Protein AF-A0A9P5CD11-F1 (afdb_monomer_lite)

Foldseek 3Di:
DDDDFDWDKDKDFQPQQHDVLLVVLVVQVVVLVVVCVVQVKDWDWDADPPRGMIMIPTIGRRPLVDPVSNCVSCVVSVVSVVVRPPDD

Organism: NCBI:txid1567552

Radius of gyration: 13.64 Å; chains: 1; bounding box: 42×21×32 Å

Sequence (88 aa):
MPGIVDGSSFTFNDTEAGDDAFWDAIGAFHALLPGFVDSGSSVLYTCTLALTEFALAPIAMPDAKNLAGTTALMKPFLDNLARIDFQH

pLDDT: mean 70.19, std 13.85, range [31.42, 93.12]

Structure (mmCIF, N/CA/C/O backbone):
data_AF-A0A9P5CD11-F1
#
_entry.id   AF-A0A9P5CD11-F1
#
loop_
_atom_site.group_PDB
_atom_site.id
_atom_site.type_symbol
_atom_site.label_atom_id
_atom_site.label_alt_id
_atom_site.label_comp_id
_atom_site.label_asym_id
_atom_site.label_entity_id
_atom_site.label_seq_id
_atom_site.pdbx_PDB_ins_code
_atom_site.Cartn_x
_atom_site.Cartn_y
_atom_site.Cartn_z
_atom_site.occupancy
_atom_site.B_iso_or_equiv
_atom_site.auth_seq_id
_atom_site.auth_comp_id
_atom_site.auth_asym_id
_atom_site.auth_atom_id
_atom_site.pdbx_PDB_model_num
ATOM 1 N N . MET A 1 1 ? 24.411 4.399 -7.485 1.00 31.42 1 MET A N 1
ATOM 2 C CA . MET A 1 1 ? 24.504 5.543 -6.550 1.00 31.42 1 MET A CA 1
ATOM 3 C C . MET A 1 1 ? 23.178 5.628 -5.810 1.00 31.42 1 MET A C 1
ATOM 5 O O . MET A 1 1 ? 22.176 5.407 -6.481 1.00 31.42 1 MET A O 1
ATOM 9 N N . PRO A 1 2 ? 23.130 5.885 -4.492 1.00 34.41 2 PRO A N 1
ATOM 10 C CA . PRO A 1 2 ? 21.859 6.184 -3.839 1.00 34.41 2 PRO A CA 1
ATOM 11 C C . PRO A 1 2 ? 21.321 7.515 -4.387 1.00 34.41 2 PRO A C 1
ATOM 13 O O . PRO A 1 2 ? 22.064 8.492 -4.475 1.00 34.41 2 PRO A O 1
ATOM 16 N N . GLY A 1 3 ? 20.063 7.520 -4.821 1.00 45.59 3 GLY A N 1
ATOM 17 C CA . GLY A 1 3 ? 19.361 8.672 -5.387 1.00 45.59 3 GLY A CA 1
ATOM 18 C C . GLY A 1 3 ? 17.990 8.830 -4.734 1.00 45.59 3 GLY A C 1
ATOM 19 O O . GLY A 1 3 ? 17.491 7.891 -4.116 1.00 45.59 3 GLY A O 1
ATOM 20 N N . ILE A 1 4 ? 17.406 10.023 -4.841 1.00 47.78 4 ILE A N 1
ATOM 21 C CA . ILE A 1 4 ? 16.052 10.296 -4.348 1.00 47.78 4 ILE A CA 1
ATOM 22 C C . ILE A 1 4 ? 15.064 9.542 -5.245 1.00 47.78 4 ILE A C 1
ATOM 24 O O . ILE A 1 4 ? 15.113 9.682 -6.466 1.00 47.78 4 ILE A O 1
ATOM 28 N N . VAL A 1 5 ? 14.204 8.731 -4.633 1.00 55.59 5 VAL A N 1
ATOM 29 C CA . VAL A 1 5 ? 13.119 8.000 -5.296 1.00 55.59 5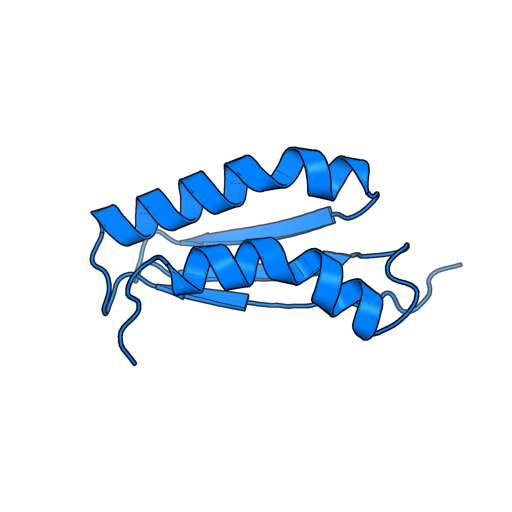 VAL A CA 1
ATOM 30 C C . VAL A 1 5 ? 11.808 8.635 -4.846 1.00 55.59 5 VAL A C 1
ATOM 32 O O . VAL A 1 5 ? 11.618 8.842 -3.647 1.00 55.59 5 VAL A O 1
ATOM 35 N N . ASP A 1 6 ? 10.931 8.965 -5.796 1.00 53.91 6 ASP A N 1
ATOM 36 C CA . ASP A 1 6 ? 9.583 9.445 -5.486 1.00 53.91 6 ASP A CA 1
ATOM 37 C C . ASP A 1 6 ? 8.805 8.358 -4.728 1.00 53.91 6 ASP A C 1
ATOM 39 O O . ASP A 1 6 ? 8.874 7.170 -5.060 1.00 53.91 6 ASP A O 1
ATOM 43 N N . GLY A 1 7 ? 8.058 8.774 -3.706 1.00 60.34 7 GLY A N 1
ATOM 44 C CA . GLY A 1 7 ? 7.279 7.883 -2.857 1.00 60.34 7 GLY A CA 1
ATOM 45 C C . GLY A 1 7 ? 5.997 8.539 -2.364 1.00 60.34 7 GLY A C 1
ATOM 46 O O . GLY A 1 7 ? 5.867 9.762 -2.338 1.00 60.34 7 GLY A O 1
ATOM 47 N N . SER A 1 8 ? 5.036 7.705 -1.983 1.00 64.25 8 SER A N 1
ATOM 48 C CA . SER A 1 8 ? 3.776 8.118 -1.370 1.00 64.25 8 SER A CA 1
ATOM 49 C C . SER A 1 8 ? 3.547 7.310 -0.093 1.00 64.25 8 SER A C 1
ATOM 51 O O . SER A 1 8 ? 4.056 6.193 0.040 1.00 64.25 8 SER A O 1
ATOM 53 N N . SER A 1 9 ? 2.808 7.897 0.844 1.00 63.75 9 SER A N 1
ATOM 54 C CA . SER A 1 9 ? 2.310 7.258 2.059 1.00 63.75 9 SER A CA 1
ATOM 55 C C . SER A 1 9 ? 0.806 7.480 2.139 1.00 63.75 9 SER A C 1
ATOM 57 O O . SER A 1 9 ? 0.334 8.586 1.865 1.00 63.75 9 SER A O 1
ATOM 59 N N . PHE A 1 10 ? 0.067 6.455 2.542 1.00 67.31 10 PHE A N 1
ATOM 60 C CA . PHE A 1 10 ? -1.358 6.552 2.831 1.00 67.31 10 PHE A CA 1
ATOM 61 C C . PHE A 1 10 ? -1.688 5.708 4.061 1.00 67.31 10 PHE A C 1
ATOM 63 O O . PHE A 1 10 ? -1.033 4.693 4.310 1.00 67.31 10 PHE A O 1
ATOM 70 N N . THR A 1 11 ? -2.707 6.144 4.795 1.00 71.94 11 THR A N 1
ATOM 71 C CA . THR A 1 11 ? -3.179 5.519 6.024 1.00 71.94 11 THR A CA 1
ATOM 72 C C . THR A 1 11 ? -4.703 5.429 6.004 1.00 71.94 11 THR A C 1
ATOM 74 O O . THR A 1 11 ? -5.355 6.401 5.629 1.00 71.94 11 THR A O 1
ATOM 77 N N . PHE A 1 12 ? -5.269 4.305 6.448 1.00 75.12 12 PHE A N 1
ATOM 78 C CA . PHE A 1 12 ? -6.706 4.162 6.727 1.00 75.12 12 PHE A CA 1
ATOM 79 C C . PHE A 1 12 ? -6.957 3.392 8.026 1.00 75.12 12 PHE A C 1
ATOM 81 O O . PHE A 1 12 ? -6.064 2.678 8.491 1.00 75.12 12 PHE A O 1
ATOM 88 N N . ASN A 1 13 ? -8.161 3.546 8.599 1.00 77.44 13 ASN A N 1
ATOM 89 C CA . ASN A 1 13 ? -8.581 2.823 9.799 1.00 77.44 13 ASN A CA 1
ATOM 90 C C . ASN A 1 13 ? -10.049 2.365 9.808 1.00 77.44 13 ASN A C 1
ATOM 92 O O . ASN A 1 13 ? -10.790 2.661 8.873 1.00 77.44 13 ASN A O 1
ATOM 96 N N . ASP A 1 14 ? -10.449 1.606 10.838 1.00 77.75 14 ASP A N 1
ATOM 97 C CA . ASP A 1 14 ? -11.806 1.040 10.974 1.00 77.75 14 ASP A CA 1
ATOM 98 C C . ASP A 1 14 ? -12.827 1.965 11.658 1.00 77.75 14 ASP A C 1
ATOM 100 O O . ASP A 1 14 ? -13.997 1.597 11.750 1.00 77.75 14 ASP A O 1
ATOM 104 N N . THR A 1 15 ? -12.414 3.148 12.129 1.00 77.19 15 THR A N 1
ATOM 105 C CA . THR A 1 15 ? -13.230 4.001 13.016 1.00 77.19 15 THR A CA 1
ATOM 106 C C . THR A 1 15 ? -14.577 4.365 12.387 1.00 77.19 15 THR A C 1
ATOM 108 O O . THR A 1 15 ? -15.581 4.469 13.090 1.00 77.19 15 THR A O 1
ATOM 111 N N . GLU A 1 16 ? -14.598 4.538 11.065 1.00 72.50 16 GLU A N 1
ATOM 112 C CA . GLU A 1 16 ? -15.784 4.913 10.284 1.00 72.50 16 GLU A CA 1
ATOM 113 C C . GLU A 1 16 ? -16.383 3.730 9.511 1.00 72.50 16 GLU A C 1
ATOM 115 O O . GLU A 1 16 ? -17.603 3.589 9.450 1.00 72.50 16 GLU A O 1
ATOM 120 N N . ALA A 1 17 ? -15.541 2.860 8.943 1.00 72.31 17 ALA A N 1
ATOM 121 C CA . ALA A 1 17 ? -15.978 1.791 8.041 1.00 72.31 17 ALA A CA 1
ATOM 122 C C . ALA A 1 17 ? -16.316 0.464 8.754 1.00 72.31 17 ALA A C 1
ATOM 124 O O . ALA A 1 17 ? -17.013 -0.382 8.191 1.00 72.31 17 ALA A O 1
ATOM 125 N N . GLY A 1 18 ? -15.861 0.278 9.997 1.00 79.50 18 GLY A N 1
ATOM 126 C CA . GLY A 1 18 ? -15.998 -0.969 10.750 1.00 79.50 18 GLY A CA 1
ATOM 127 C C . GLY A 1 18 ? -14.992 -2.059 10.348 1.00 79.50 18 GLY A C 1
ATOM 128 O O . GLY A 1 18 ? -14.342 -1.986 9.305 1.00 79.50 18 GLY A O 1
ATOM 129 N N . ASP A 1 19 ? -14.871 -3.082 11.201 1.00 80.62 19 ASP A N 1
ATOM 130 C CA . ASP A 1 19 ? -13.845 -4.139 11.117 1.00 80.62 19 ASP A CA 1
ATOM 131 C C . ASP A 1 19 ? -13.898 -4.925 9.792 1.00 80.62 19 ASP A C 1
ATOM 133 O O . ASP A 1 19 ? -12.875 -5.096 9.132 1.00 80.62 19 ASP A O 1
ATOM 137 N N . ASP A 1 20 ? -15.091 -5.326 9.336 1.00 85.44 20 ASP A N 1
ATOM 138 C CA . ASP A 1 20 ? -15.249 -6.080 8.082 1.00 85.44 20 ASP A CA 1
ATOM 139 C C . ASP A 1 20 ? -14.752 -5.276 6.866 1.00 85.44 20 ASP A C 1
ATOM 141 O O . ASP A 1 20 ? -13.969 -5.775 6.056 1.00 85.44 20 ASP A O 1
ATOM 145 N N . ALA A 1 21 ? -15.142 -4.001 6.761 1.00 82.69 21 ALA A N 1
ATOM 146 C CA . ALA A 1 21 ? -14.724 -3.136 5.659 1.00 82.69 21 ALA A CA 1
ATOM 147 C C . ALA A 1 21 ? -13.222 -2.809 5.714 1.00 82.69 21 ALA A C 1
ATOM 149 O O . ALA A 1 21 ? -12.570 -2.682 4.674 1.00 82.69 21 ALA A O 1
ATOM 150 N N . PHE A 1 22 ? -12.658 -2.706 6.920 1.00 83.06 22 PHE A N 1
ATOM 151 C CA . PHE A 1 22 ? -11.225 -2.539 7.130 1.00 83.06 22 PHE A CA 1
ATOM 152 C C . PHE A 1 22 ? -10.430 -3.747 6.608 1.00 83.06 22 PHE A C 1
ATOM 154 O O . PHE A 1 22 ? -9.470 -3.577 5.848 1.00 83.06 22 PHE A O 1
ATOM 161 N N . TRP A 1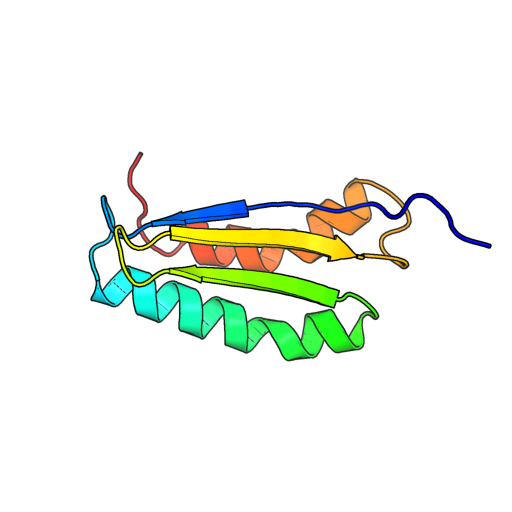 23 ? -10.848 -4.972 6.942 1.00 85.25 23 TRP A N 1
ATOM 162 C CA . TRP A 1 23 ? -10.185 -6.185 6.450 1.00 85.25 23 TRP A CA 1
ATOM 163 C C . TRP A 1 23 ? -10.398 -6.414 4.951 1.00 85.25 23 TRP A C 1
ATOM 165 O O . TRP A 1 23 ? -9.458 -6.838 4.268 1.00 85.25 23 TRP A O 1
ATOM 175 N N . ASP A 1 24 ? -11.567 -6.061 4.413 1.00 86.88 24 ASP A N 1
ATOM 176 C CA . ASP A 1 24 ? -11.824 -6.079 2.970 1.00 86.88 24 ASP A CA 1
ATOM 177 C C . ASP A 1 24 ? -10.896 -5.109 2.220 1.00 86.88 24 ASP A C 1
ATOM 179 O O . ASP A 1 24 ? -10.317 -5.475 1.190 1.00 86.88 24 ASP A O 1
ATOM 183 N N . ALA A 1 25 ? -10.668 -3.904 2.758 1.00 83.56 25 ALA A N 1
ATOM 184 C CA . ALA A 1 25 ? -9.730 -2.932 2.195 1.00 83.56 25 ALA A CA 1
ATOM 185 C C . ALA A 1 25 ? -8.293 -3.470 2.155 1.00 83.56 25 ALA A C 1
ATOM 187 O O . ALA A 1 25 ? -7.608 -3.343 1.135 1.00 83.56 25 ALA A O 1
ATOM 188 N N . ILE A 1 26 ? -7.843 -4.123 3.233 1.00 86.69 26 ILE A N 1
ATOM 189 C CA . ILE A 1 26 ? -6.524 -4.772 3.291 1.00 86.69 26 ILE A CA 1
ATOM 190 C C . ILE A 1 26 ? -6.428 -5.903 2.259 1.00 86.69 26 ILE A C 1
ATOM 192 O O . ILE A 1 26 ? -5.430 -6.007 1.539 1.00 86.69 26 ILE A O 1
ATOM 196 N N . GLY A 1 27 ? -7.459 -6.743 2.150 1.00 89.56 27 GLY A 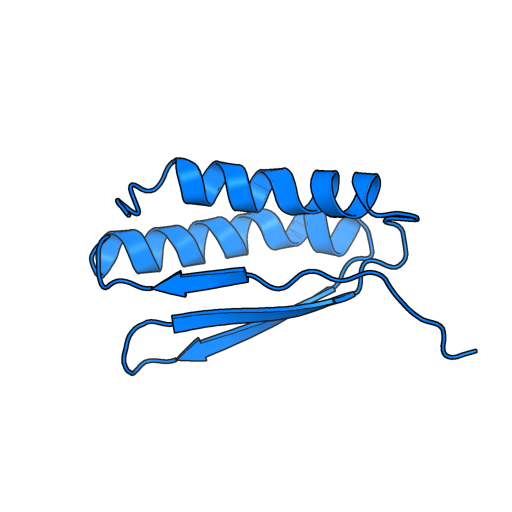N 1
ATOM 197 C CA . GLY A 1 27 ? -7.512 -7.814 1.155 1.00 89.56 27 GLY A CA 1
ATOM 198 C C . GLY A 1 27 ? -7.407 -7.274 -0.272 1.00 89.56 27 GLY A C 1
ATOM 199 O O . GLY A 1 27 ? -6.639 -7.787 -1.092 1.00 89.56 27 GLY A O 1
ATOM 200 N N . ALA A 1 28 ? -8.118 -6.186 -0.554 1.00 87.19 28 ALA A N 1
ATOM 201 C CA . ALA A 1 28 ? -8.125 -5.566 -1.865 1.00 87.19 28 ALA A CA 1
ATOM 202 C C . ALA A 1 28 ? -6.815 -4.807 -2.172 1.00 87.19 28 ALA A C 1
ATOM 204 O O . ALA A 1 28 ? -6.358 -4.823 -3.315 1.00 87.19 28 ALA A O 1
ATOM 205 N N . PHE A 1 29 ? -6.153 -4.225 -1.164 1.00 87.12 29 PHE A N 1
ATOM 206 C CA . PHE A 1 29 ? -4.780 -3.722 -1.278 1.00 87.12 29 PHE A CA 1
ATOM 207 C C . PHE A 1 29 ? -3.805 -4.845 -1.669 1.00 87.12 29 PHE A C 1
ATOM 209 O O . PHE A 1 29 ? -3.065 -4.704 -2.644 1.00 87.12 29 PHE A O 1
ATOM 216 N N . HIS A 1 30 ? -3.841 -5.991 -0.976 1.00 90.00 30 HIS A N 1
ATOM 217 C CA . HIS A 1 30 ? -2.969 -7.129 -1.287 1.00 90.00 30 HIS A CA 1
ATOM 218 C C . HIS A 1 30 ? -3.199 -7.692 -2.697 1.00 90.00 30 HIS A C 1
ATOM 220 O O . HIS A 1 30 ? -2.240 -8.080 -3.363 1.00 90.00 30 HIS A O 1
ATOM 226 N N . ALA A 1 31 ? -4.443 -7.694 -3.187 1.00 93.12 31 ALA A N 1
ATOM 227 C CA . ALA A 1 31 ? -4.770 -8.153 -4.538 1.00 93.12 31 ALA A CA 1
ATOM 228 C C . ALA A 1 31 ? -4.135 -7.294 -5.651 1.00 93.12 31 ALA A C 1
ATOM 230 O O . ALA A 1 31 ? -3.932 -7.782 -6.762 1.00 93.12 31 ALA A O 1
ATOM 231 N N . LEU A 1 32 ? -3.797 -6.033 -5.359 1.00 88.31 32 LEU A N 1
ATOM 232 C CA . LEU A 1 32 ? -3.151 -5.110 -6.297 1.00 88.31 32 LEU A CA 1
ATOM 233 C C . LEU A 1 32 ? -1.613 -5.189 -6.263 1.00 88.31 32 LEU A C 1
ATOM 235 O O . LEU A 1 32 ? -0.959 -4.695 -7.183 1.00 88.31 32 LEU A O 1
ATOM 239 N N . LEU A 1 33 ? -1.024 -5.835 -5.248 1.00 88.12 33 LEU A N 1
ATOM 240 C CA . LEU A 1 33 ? 0.432 -5.933 -5.096 1.00 88.12 33 LEU A CA 1
ATOM 241 C C . LEU A 1 33 ? 1.159 -6.612 -6.266 1.00 88.12 33 LEU A C 1
ATOM 243 O O . LEU A 1 33 ? 2.231 -6.118 -6.612 1.00 88.12 33 LEU A O 1
ATOM 247 N N . PRO A 1 34 ? 0.644 -7.682 -6.909 1.00 92.38 34 PRO A N 1
ATOM 248 C CA . PRO A 1 34 ? 1.361 -8.322 -8.012 1.00 92.38 34 PRO A CA 1
ATOM 249 C C . PRO A 1 34 ? 1.696 -7.349 -9.151 1.00 92.38 34 PRO A C 1
ATOM 251 O O . PRO A 1 34 ? 2.863 -7.193 -9.493 1.00 92.38 34 PRO A O 1
ATOM 254 N N . GLY A 1 35 ? 0.707 -6.601 -9.657 1.00 86.69 35 GLY A N 1
ATOM 255 C CA . GLY A 1 35 ? 0.931 -5.636 -10.743 1.00 86.69 35 GLY A CA 1
ATOM 256 C C . GLY A 1 35 ? 1.840 -4.466 -10.348 1.00 86.69 35 GLY A C 1
ATOM 257 O O . GLY A 1 35 ? 2.555 -3.923 -11.185 1.00 86.69 35 GLY A O 1
ATOM 258 N N . PHE A 1 36 ? 1.839 -4.102 -9.067 1.00 82.31 36 PHE A N 1
ATOM 259 C CA . PHE A 1 36 ? 2.697 -3.060 -8.514 1.00 82.31 36 PHE A CA 1
ATOM 260 C C . PHE A 1 36 ? 4.163 -3.498 -8.376 1.00 82.31 36 PHE A C 1
ATOM 262 O O . PHE A 1 36 ? 5.084 -2.732 -8.660 1.00 82.31 36 PHE A O 1
ATOM 269 N N . VAL A 1 37 ? 4.395 -4.747 -7.969 1.00 86.62 37 VAL A N 1
ATOM 270 C CA . VAL A 1 37 ? 5.741 -5.334 -7.912 1.00 86.62 37 VAL A CA 1
ATOM 271 C C . VAL A 1 37 ? 6.280 -5.578 -9.320 1.00 86.62 37 VAL A C 1
AT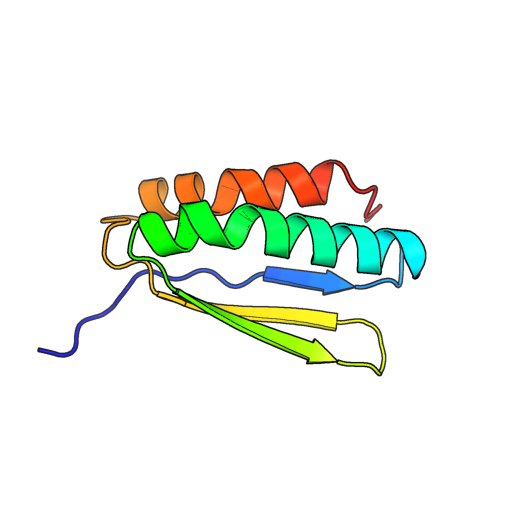OM 273 O O . VAL A 1 37 ? 7.442 -5.274 -9.591 1.00 86.62 37 VAL A O 1
ATOM 276 N N . ASP A 1 38 ? 5.430 -6.037 -10.239 1.00 87.25 38 ASP A N 1
ATOM 277 C CA . ASP A 1 38 ? 5.788 -6.235 -11.647 1.00 87.25 38 ASP A CA 1
ATOM 278 C C . ASP A 1 38 ? 6.189 -4.921 -12.339 1.00 87.25 38 ASP A C 1
ATOM 280 O O . ASP A 1 38 ? 7.001 -4.933 -13.266 1.00 87.25 38 ASP A O 1
ATOM 284 N N . SER A 1 39 ? 5.690 -3.770 -11.866 1.00 79.69 39 SER A N 1
ATOM 285 C CA . SER A 1 39 ? 6.124 -2.446 -12.329 1.00 79.69 39 SER A CA 1
ATOM 286 C C . SER A 1 39 ? 7.425 -1.955 -11.679 1.00 79.69 39 SER A C 1
ATOM 288 O O . SER A 1 39 ? 7.723 -0.763 -11.739 1.00 79.69 39 SER A O 1
ATOM 290 N N . GLY A 1 40 ? 8.168 -2.827 -10.990 1.00 78.38 40 GLY A N 1
ATOM 291 C CA . GLY A 1 40 ? 9.435 -2.494 -10.333 1.00 78.38 40 GLY A CA 1
ATOM 292 C C . GLY A 1 40 ? 9.289 -1.671 -9.051 1.00 78.38 40 GLY A C 1
ATOM 293 O O . GLY A 1 40 ? 10.287 -1.169 -8.533 1.00 78.38 40 GLY A O 1
ATOM 294 N N . SER A 1 41 ? 8.064 -1.508 -8.539 1.00 80.94 41 SER A N 1
ATOM 295 C CA . SER A 1 41 ? 7.800 -0.763 -7.306 1.00 80.94 41 SER A CA 1
ATOM 296 C C . SER A 1 41 ? 7.781 -1.687 -6.091 1.00 80.94 41 SER A C 1
ATOM 298 O O . SER A 1 41 ? 7.495 -2.878 -6.182 1.00 80.94 41 SER A O 1
ATOM 300 N N . SER A 1 42 ? 8.090 -1.139 -4.921 1.00 81.56 42 SER A N 1
ATOM 301 C CA . SER A 1 42 ? 8.041 -1.882 -3.660 1.00 81.56 42 SER A CA 1
ATOM 302 C C . SER A 1 42 ? 7.350 -1.062 -2.592 1.00 81.56 42 SER A C 1
ATOM 304 O O . SER A 1 42 ? 7.539 0.153 -2.533 1.00 81.56 42 SER A O 1
ATOM 306 N N . VAL A 1 43 ? 6.598 -1.729 -1.723 1.00 79.94 43 VAL A N 1
ATOM 307 C CA . VAL A 1 43 ? 5.880 -1.092 -0.626 1.00 79.94 43 VAL A CA 1
ATOM 308 C C . VAL A 1 43 ? 6.204 -1.779 0.689 1.00 79.94 43 VAL A C 1
ATOM 310 O O . VAL A 1 43 ? 6.196 -3.004 0.784 1.00 79.94 43 VAL A O 1
ATOM 313 N N . LEU A 1 44 ? 6.495 -0.969 1.698 1.00 79.81 44 LEU A N 1
ATOM 314 C CA . LEU A 1 44 ? 6.569 -1.390 3.085 1.00 79.81 44 LEU A CA 1
ATOM 315 C C . LEU A 1 44 ? 5.322 -0.847 3.796 1.00 79.81 44 LEU A C 1
ATOM 317 O O . LEU A 1 44 ? 4.915 0.294 3.576 1.00 79.81 44 LEU A O 1
ATOM 321 N N . TYR A 1 45 ? 4.676 -1.692 4.592 1.00 78.31 45 TYR A N 1
ATOM 322 C CA . TYR A 1 45 ? 3.475 -1.331 5.335 1.00 78.31 45 TYR A CA 1
ATOM 323 C C . TYR A 1 45 ? 3.469 -1.980 6.711 1.00 78.31 45 TYR A C 1
ATOM 325 O O . TYR A 1 45 ? 4.066 -3.037 6.928 1.00 78.31 45 TYR A O 1
ATOM 333 N N . THR A 1 46 ? 2.774 -1.333 7.637 1.00 77.88 46 THR A N 1
ATOM 334 C CA . THR A 1 46 ? 2.523 -1.836 8.984 1.00 77.88 46 THR A CA 1
ATOM 335 C C . THR A 1 46 ? 1.029 -2.028 9.176 1.00 77.88 46 THR A C 1
ATOM 337 O O . THR A 1 46 ? 0.253 -1.106 8.941 1.00 77.88 46 THR A O 1
ATOM 340 N N . CYS A 1 47 ? 0.645 -3.219 9.629 1.00 70.50 47 CYS A N 1
ATOM 341 C CA . CYS A 1 47 ? -0.715 -3.548 10.037 1.00 70.50 47 CYS A CA 1
ATOM 342 C C . CYS A 1 47 ? -0.710 -3.718 11.560 1.00 70.50 47 CYS A C 1
ATOM 344 O O . CYS A 1 47 ? -0.103 -4.666 12.065 1.00 70.50 47 CYS A O 1
ATOM 346 N N . THR A 1 48 ? -1.317 -2.789 12.299 1.00 62.66 48 THR A N 1
ATOM 347 C CA . THR A 1 48 ? -1.381 -2.856 13.766 1.00 62.66 48 THR A CA 1
ATOM 348 C C . THR A 1 48 ? -2.735 -3.401 14.224 1.00 62.66 48 THR A C 1
ATOM 350 O O . THR A 1 48 ? -3.773 -3.121 13.636 1.00 62.66 48 THR A O 1
ATOM 353 N N . LEU A 1 49 ? -2.725 -4.217 15.284 1.00 56.41 49 LEU A N 1
ATOM 354 C CA . LEU A 1 49 ? -3.935 -4.819 15.871 1.00 56.41 49 LEU A CA 1
ATOM 355 C C . LEU A 1 49 ? -4.623 -3.914 16.913 1.00 56.41 49 LEU A C 1
ATOM 357 O O . LEU A 1 49 ? -5.635 -4.304 17.485 1.00 56.41 49 LEU A O 1
ATOM 361 N N . ALA A 1 50 ? -4.069 -2.736 17.211 1.00 46.59 50 ALA A N 1
ATOM 362 C CA . ALA A 1 50 ? -4.615 -1.798 18.189 1.00 46.59 50 ALA A CA 1
ATOM 363 C C . ALA A 1 50 ? -4.943 -0.482 17.478 1.00 46.59 50 ALA A C 1
ATOM 365 O O . ALA A 1 50 ? -4.026 0.169 16.984 1.00 46.59 50 ALA A O 1
ATOM 366 N N . LEU A 1 51 ? -6.236 -0.132 17.430 1.00 51.53 51 LEU A N 1
ATOM 367 C CA . LEU A 1 51 ? -6.787 0.974 16.632 1.00 51.53 51 LEU A CA 1
ATOM 368 C C . LEU A 1 51 ? -6.390 0.867 15.151 1.00 51.53 51 LEU A C 1
ATOM 370 O O . LEU A 1 51 ? -5.802 1.801 14.625 1.00 51.53 51 LEU A O 1
ATOM 374 N N . THR A 1 52 ? -6.645 -0.313 14.559 1.00 57.25 52 THR A N 1
ATOM 375 C CA . THR A 1 52 ? -6.861 -0.577 13.113 1.00 57.25 52 THR A CA 1
ATOM 376 C C . THR A 1 52 ? -6.206 0.399 12.142 1.00 57.25 52 THR A C 1
ATOM 378 O O . TH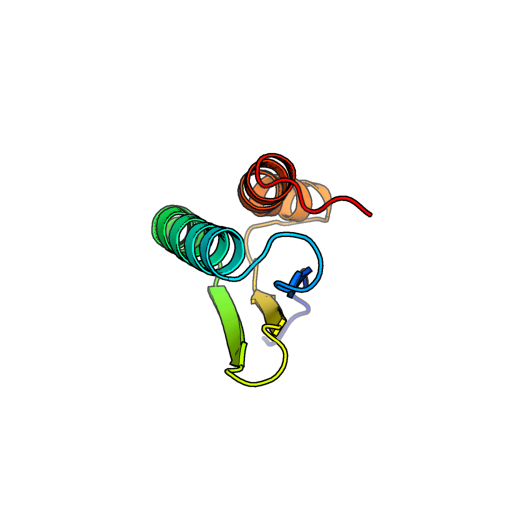R A 1 52 ? -6.841 0.879 11.225 1.00 57.25 52 THR A O 1
ATOM 381 N N . GLU A 1 53 ? -4.928 0.720 12.289 1.00 57.78 53 GLU A N 1
ATOM 382 C CA . GLU A 1 53 ? -4.267 1.646 11.378 1.00 57.78 53 GLU A CA 1
ATOM 383 C C . GLU A 1 53 ? -3.443 0.822 10.394 1.00 57.78 53 GLU A C 1
ATOM 385 O O . GLU A 1 53 ? -2.509 0.107 10.773 1.00 57.78 53 GLU A O 1
ATOM 390 N N . PHE A 1 54 ? -3.797 0.903 9.114 1.00 56.66 54 PHE A N 1
ATOM 391 C CA . PHE A 1 54 ? -2.965 0.376 8.044 1.00 56.66 54 PHE A CA 1
ATOM 392 C C . PHE A 1 54 ? -2.187 1.532 7.432 1.00 56.66 54 PHE A C 1
ATOM 394 O O . PHE A 1 54 ? -2.751 2.345 6.702 1.00 56.66 54 PHE A O 1
ATOM 401 N N . ALA A 1 55 ? -0.894 1.610 7.745 1.00 61.22 55 ALA A N 1
ATOM 402 C CA . ALA A 1 55 ? -0.016 2.679 7.284 1.00 61.22 55 ALA A CA 1
ATOM 403 C C . ALA A 1 55 ? 1.003 2.148 6.268 1.00 61.22 55 ALA A C 1
ATOM 405 O O . ALA A 1 55 ? 1.724 1.178 6.520 1.00 61.22 55 ALA A O 1
ATOM 406 N N . LEU A 1 56 ? 1.073 2.813 5.116 1.00 58.53 56 LEU A N 1
ATOM 407 C CA . LEU A 1 56 ? 2.032 2.553 4.043 1.00 58.53 56 LEU A CA 1
ATOM 408 C C . LEU A 1 56 ? 3.212 3.520 4.173 1.00 58.53 56 LEU A C 1
ATOM 410 O O . LEU A 1 56 ? 3.027 4.735 4.092 1.00 58.53 56 LEU A O 1
ATOM 414 N N . ALA A 1 57 ? 4.427 3.001 4.339 1.00 57.22 57 ALA A N 1
ATOM 415 C CA . ALA A 1 57 ? 5.634 3.811 4.468 1.00 57.22 57 ALA A CA 1
ATOM 416 C C . ALA A 1 57 ? 6.891 3.051 4.028 1.00 57.22 57 ALA A C 1
ATOM 418 O O . ALA A 1 57 ? 7.142 1.975 4.558 1.00 57.22 57 ALA A O 1
ATOM 419 N N . PRO A 1 58 ? 7.803 3.662 3.253 1.00 55.00 58 PRO A N 1
ATOM 420 C CA . PRO A 1 58 ? 7.606 4.416 2.018 1.00 55.00 58 PRO A CA 1
ATOM 421 C C . PRO A 1 58 ? 7.481 3.473 0.811 1.00 55.00 58 PRO A C 1
ATOM 423 O O . PRO A 1 58 ? 8.061 2.386 0.776 1.00 55.00 58 PRO A O 1
ATOM 426 N N . ILE A 1 59 ? 6.768 3.920 -0.219 1.00 58.91 59 ILE A N 1
ATOM 427 C CA . ILE A 1 59 ? 6.803 3.256 -1.518 1.00 58.91 59 ILE A CA 1
ATOM 428 C C . ILE A 1 59 ? 8.048 3.717 -2.278 1.00 58.91 59 ILE A C 1
ATOM 430 O O . ILE A 1 59 ? 8.216 4.913 -2.500 1.00 58.91 59 ILE A O 1
ATOM 434 N N . ALA A 1 60 ? 8.876 2.781 -2.737 1.00 61.50 60 ALA A N 1
ATOM 435 C CA . ALA A 1 60 ? 9.902 3.078 -3.730 1.00 61.50 60 ALA A CA 1
ATOM 436 C C . ALA A 1 60 ? 9.323 2.841 -5.132 1.00 61.50 60 ALA A C 1
ATOM 438 O O . ALA A 1 60 ? 9.003 1.702 -5.474 1.00 61.50 60 ALA A O 1
ATOM 439 N N . MET A 1 61 ? 9.192 3.908 -5.930 1.00 66.75 61 MET A N 1
ATOM 440 C CA . MET A 1 61 ? 8.739 3.848 -7.328 1.00 66.75 61 MET A CA 1
ATOM 441 C C . MET A 1 61 ? 9.843 4.321 -8.290 1.00 66.75 61 MET A C 1
ATOM 443 O O . MET A 1 61 ? 9.772 5.431 -8.824 1.00 66.75 61 MET A O 1
ATOM 447 N N . PRO A 1 62 ? 10.893 3.516 -8.528 1.00 60.16 62 PRO A N 1
ATOM 448 C CA . PRO A 1 62 ? 12.036 3.937 -9.344 1.00 60.16 62 PRO A CA 1
ATOM 449 C C . PRO A 1 62 ? 11.648 4.313 -10.786 1.00 60.16 62 PRO A C 1
ATOM 451 O O . PRO A 1 62 ? 12.277 5.189 -11.380 1.00 60.16 62 PRO A O 1
ATOM 454 N N . ASP A 1 63 ? 10.575 3.718 -11.317 1.00 65.06 63 ASP A N 1
ATOM 455 C CA . ASP A 1 63 ? 10.117 3.913 -12.697 1.00 65.06 63 ASP A CA 1
ATOM 456 C C . ASP A 1 63 ? 8.978 4.936 -12.858 1.00 65.06 63 ASP A C 1
ATOM 458 O O . ASP A 1 63 ? 8.578 5.231 -13.987 1.00 65.06 63 ASP A O 1
ATOM 462 N N . ALA A 1 64 ? 8.479 5.537 -11.768 1.00 61.53 64 ALA A N 1
ATOM 463 C CA . ALA A 1 64 ? 7.421 6.553 -11.835 1.00 61.53 64 ALA A CA 1
ATOM 464 C C . ALA A 1 64 ? 7.868 7.831 -12.570 1.00 61.53 64 ALA A C 1
ATOM 466 O O . ALA A 1 64 ? 7.034 8.546 -13.122 1.00 61.53 64 ALA A O 1
ATOM 467 N N . LYS A 1 65 ? 9.184 8.096 -12.622 1.00 66.31 65 LYS A N 1
ATOM 468 C CA . LYS A 1 65 ? 9.871 9.225 -13.292 1.00 66.31 65 LYS A CA 1
ATOM 469 C C . LYS A 1 65 ? 9.453 10.644 -12.853 1.00 66.31 65 LYS A C 1
ATOM 471 O O . LYS A 1 65 ? 10.240 11.561 -13.073 1.00 66.31 65 LYS A O 1
ATOM 476 N N . ASN A 1 66 ? 8.251 10.850 -12.306 1.00 66.75 66 ASN A N 1
ATOM 477 C CA . ASN A 1 66 ? 7.704 12.105 -11.782 1.00 66.75 66 ASN A CA 1
ATOM 478 C C . ASN A 1 66 ? 6.393 11.876 -10.987 1.00 66.75 66 ASN A C 1
ATOM 480 O O . ASN A 1 66 ? 5.802 10.795 -11.011 1.00 66.75 66 ASN A O 1
ATOM 484 N N . LEU A 1 67 ? 5.865 12.953 -10.387 1.00 68.69 67 LEU A N 1
ATOM 485 C CA . LEU A 1 67 ? 4.605 12.980 -9.627 1.00 68.69 67 LEU A CA 1
ATOM 486 C C . LEU A 1 67 ? 3.377 12.428 -10.379 1.00 68.69 67 LEU A C 1
ATOM 488 O O . LEU A 1 67 ? 2.492 11.838 -9.755 1.00 68.69 67 LEU A O 1
ATOM 492 N N . ALA A 1 68 ? 3.292 12.608 -11.701 1.00 71.75 68 ALA A N 1
ATOM 493 C CA . ALA A 1 68 ? 2.167 12.099 -12.484 1.00 71.75 68 ALA A CA 1
ATOM 494 C C . ALA A 1 68 ? 2.223 10.568 -12.607 1.00 71.75 68 ALA A C 1
ATOM 496 O O . ALA A 1 68 ? 1.188 9.913 -12.492 1.00 71.75 68 ALA A O 1
ATOM 497 N N . GLY A 1 69 ? 3.421 9.995 -12.766 1.00 69.38 69 GLY A N 1
ATOM 498 C CA . GLY A 1 69 ? 3.622 8.546 -12.724 1.00 69.38 69 GLY A CA 1
ATOM 499 C C . GLY A 1 69 ? 3.318 7.963 -11.346 1.00 69.38 69 GLY A C 1
ATOM 500 O O . GLY A 1 69 ? 2.605 6.967 -11.253 1.00 69.38 69 GLY A O 1
ATOM 501 N N . THR A 1 70 ? 3.744 8.640 -10.275 1.00 70.44 70 THR A N 1
ATOM 502 C CA . THR A 1 70 ? 3.409 8.255 -8.894 1.00 70.44 70 THR A CA 1
ATOM 503 C C . THR A 1 70 ? 1.897 8.258 -8.672 1.00 70.44 70 THR A C 1
ATOM 505 O O . THR A 1 70 ? 1.334 7.285 -8.178 1.00 70.44 70 THR A O 1
ATOM 508 N N . THR A 1 71 ? 1.207 9.318 -9.106 1.00 72.75 71 THR A N 1
ATOM 509 C CA . THR A 1 71 ? -0.259 9.415 -9.017 1.00 72.75 71 THR A CA 1
ATOM 510 C C . THR A 1 71 ? -0.948 8.303 -9.806 1.00 72.75 71 THR A C 1
ATOM 512 O O . THR A 1 71 ? -1.902 7.709 -9.313 1.00 72.75 71 THR A O 1
ATOM 515 N N . ALA A 1 72 ? -0.462 7.984 -11.010 1.00 75.00 72 ALA A N 1
ATOM 516 C CA . ALA A 1 72 ? -1.026 6.920 -11.835 1.00 75.00 72 ALA A CA 1
ATOM 517 C C . ALA A 1 72 ? -0.873 5.532 -11.188 1.00 75.00 72 ALA A C 1
ATOM 519 O O . ALA A 1 72 ? -1.820 4.750 -11.220 1.00 75.00 72 ALA A O 1
ATOM 520 N N . LEU A 1 73 ? 0.276 5.253 -10.562 1.00 73.50 73 LEU A N 1
ATOM 521 C CA . LEU A 1 73 ? 0.527 4.003 -9.834 1.00 73.50 73 LEU A CA 1
ATOM 522 C C . LEU A 1 73 ? -0.303 3.898 -8.547 1.00 73.50 73 LEU A C 1
ATOM 524 O O . LEU A 1 73 ? -0.755 2.810 -8.201 1.00 73.50 73 LEU A O 1
ATOM 528 N N . MET A 1 74 ? -0.548 5.020 -7.861 1.00 75.69 74 MET A N 1
ATOM 529 C CA . MET A 1 74 ? -1.388 5.053 -6.657 1.00 75.69 74 MET A CA 1
ATOM 530 C C . MET A 1 74 ? -2.888 5.022 -6.953 1.00 75.69 74 MET A C 1
ATOM 532 O O . MET A 1 74 ? -3.669 4.609 -6.096 1.00 75.69 74 MET A O 1
ATOM 536 N N . LYS A 1 75 ? -3.312 5.447 -8.149 1.00 78.94 75 LYS A N 1
ATOM 537 C CA . LYS A 1 75 ? -4.729 5.625 -8.483 1.00 78.94 75 LYS A CA 1
ATOM 538 C C . LYS A 1 75 ? -5.591 4.377 -8.231 1.00 78.94 75 LYS A C 1
ATOM 540 O O . LYS A 1 75 ? -6.646 4.547 -7.632 1.00 78.94 75 LYS A O 1
ATOM 545 N N . PRO A 1 76 ? -5.187 3.144 -8.598 1.00 76.94 76 PRO A N 1
ATOM 546 C CA . PRO A 1 76 ? -6.001 1.958 -8.328 1.00 76.94 76 PRO A CA 1
ATOM 547 C C . PRO A 1 76 ? -6.239 1.721 -6.834 1.00 76.94 76 PRO A C 1
ATOM 549 O O . PRO A 1 76 ? -7.329 1.310 -6.450 1.00 76.94 76 PRO A O 1
ATOM 552 N N . PHE A 1 77 ? -5.246 2.016 -5.988 1.00 74.44 77 PHE A N 1
ATOM 553 C CA . PHE A 1 77 ? -5.379 1.909 -4.536 1.00 74.44 77 PHE A CA 1
ATOM 554 C C . PHE A 1 77 ? -6.349 2.966 -3.996 1.00 74.44 77 PHE A C 1
ATOM 556 O O . PHE A 1 77 ? -7.260 2.628 -3.247 1.00 74.44 77 PHE A O 1
ATOM 563 N N . LEU A 1 78 ? -6.203 4.224 -4.430 1.00 76.62 78 LEU A N 1
ATOM 564 C CA . LEU A 1 78 ? -7.071 5.336 -4.021 1.00 76.62 78 LEU A CA 1
ATOM 565 C C . LEU A 1 78 ? -8.520 5.160 -4.500 1.00 76.62 78 LEU A C 1
ATOM 567 O O . LEU A 1 78 ? -9.450 5.406 -3.739 1.00 76.62 78 LEU A O 1
ATOM 571 N N . ASP A 1 79 ? -8.721 4.700 -5.736 1.00 77.00 79 ASP A N 1
ATOM 572 C CA . ASP A 1 79 ? -10.049 4.413 -6.289 1.00 77.00 79 ASP A CA 1
ATOM 573 C C . ASP A 1 79 ? -10.738 3.281 -5.517 1.00 77.00 79 ASP A C 1
ATOM 575 O O . ASP A 1 79 ? -11.951 3.305 -5.328 1.00 77.00 79 ASP A O 1
ATOM 579 N N . ASN A 1 80 ? -9.976 2.273 -5.087 1.00 70.81 80 ASN A N 1
ATOM 580 C CA . ASN A 1 80 ? -10.505 1.160 -4.313 1.00 70.81 80 ASN A CA 1
ATOM 581 C C . ASN A 1 80 ? -10.899 1.600 -2.899 1.00 70.81 80 ASN A C 1
ATOM 583 O O . ASN A 1 80 ? -12.000 1.304 -2.449 1.00 70.81 80 ASN A O 1
ATOM 587 N N . LEU A 1 81 ? -10.051 2.401 -2.251 1.00 67.56 81 LEU A N 1
ATOM 588 C CA . LEU A 1 81 ? -10.372 3.024 -0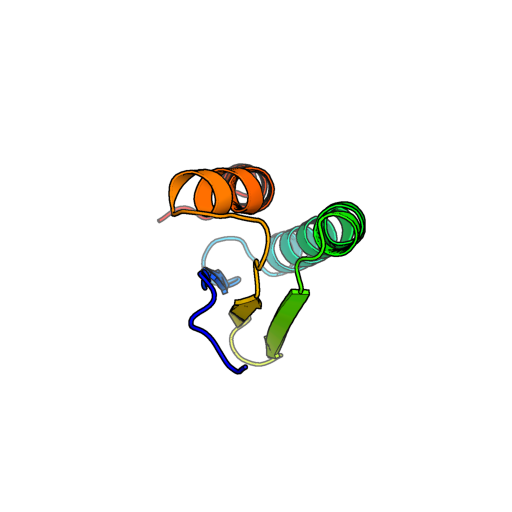.969 1.00 67.56 81 LEU A CA 1
ATOM 589 C C . LEU A 1 81 ? -11.616 3.909 -1.070 1.00 67.56 81 LEU A C 1
ATOM 591 O O . LEU A 1 81 ? -12.465 3.820 -0.207 1.00 67.56 81 LEU A O 1
ATOM 595 N N . ALA A 1 82 ? -11.789 4.685 -2.142 1.00 70.81 82 ALA A N 1
ATOM 596 C CA . ALA A 1 82 ? -12.979 5.519 -2.336 1.00 70.81 82 ALA A CA 1
ATOM 597 C C . ALA A 1 82 ? -14.279 4.725 -2.587 1.00 70.81 82 ALA A C 1
ATOM 599 O O . ALA A 1 82 ? -15.370 5.284 -2.491 1.00 70.81 82 ALA A O 1
ATOM 600 N N . ARG A 1 83 ? -14.186 3.440 -2.961 1.00 64.50 83 ARG A N 1
ATOM 601 C CA . ARG A 1 83 ? -15.350 2.544 -3.101 1.00 64.50 83 ARG A CA 1
ATOM 602 C C . ARG A 1 83 ? -15.775 1.921 -1.778 1.00 64.50 83 ARG A C 1
ATOM 604 O O . ARG A 1 83 ? -16.900 1.435 -1.687 1.00 64.50 83 ARG A O 1
ATOM 611 N N . ILE A 1 84 ? -14.869 1.893 -0.812 1.00 61.62 84 ILE A N 1
ATOM 612 C CA . ILE A 1 84 ? -15.128 1.485 0.559 1.00 61.62 84 ILE A CA 1
ATOM 613 C C . ILE A 1 84 ? -15.541 2.773 1.273 1.00 61.62 84 ILE A C 1
ATOM 615 O O . ILE A 1 84 ? -14.828 3.768 1.212 1.00 61.62 84 ILE A O 1
ATOM 619 N N . ASP A 1 85 ? -16.747 2.815 1.830 1.00 53.25 85 ASP A N 1
ATOM 620 C CA . ASP A 1 85 ? -17.330 4.054 2.356 1.00 53.25 85 ASP A CA 1
ATOM 621 C C . ASP A 1 85 ? -16.629 4.469 3.664 1.00 53.25 85 ASP A C 1
ATOM 623 O O . ASP A 1 85 ? -17.111 4.206 4.762 1.00 53.25 85 ASP A O 1
ATOM 627 N N . PHE A 1 86 ? -15.447 5.076 3.548 1.00 54.44 86 PHE A N 1
ATOM 628 C CA . PHE A 1 86 ? -14.778 5.804 4.623 1.00 54.44 86 PHE A CA 1
ATOM 629 C C . PHE A 1 86 ? -15.388 7.216 4.667 1.00 54.44 86 PHE A C 1
ATOM 631 O O . PHE A 1 86 ? -14.864 8.160 4.061 1.00 54.44 86 PHE A O 1
ATOM 638 N N . GLN A 1 87 ? -16.584 7.337 5.252 1.00 37.41 87 GLN A N 1
ATOM 639 C CA . GLN A 1 87 ? -17.266 8.627 5.386 1.00 37.41 87 GLN A CA 1
ATOM 640 C C . GLN A 1 87 ? -16.517 9.533 6.366 1.00 37.41 87 GLN A C 1
ATOM 642 O O . GLN A 1 87 ? -16.538 9.252 7.555 1.00 37.41 87 GLN A O 1
ATOM 647 N N . HIS A 1 88 ? -15.944 10.617 5.822 1.00 39.09 88 HIS A N 1
ATOM 648 C CA . HIS A 1 88 ? -15.243 11.715 6.512 1.00 39.09 88 HIS A CA 1
ATOM 649 C C . HIS A 1 88 ? -15.899 12.227 7.803 1.00 39.09 88 HIS A C 1
ATOM 651 O O . HIS A 1 88 ? -17.150 12.324 7.828 1.00 39.09 88 HIS A O 1
#

Secondary structure (DSSP, 8-state):
----------EE-STTTHHHHHHHHHHHHHHHHHHHHHTT-EEEEEE-SSS--EEEEEEE-TT--SHHHHHHHHHHHHHHHHHS----